Protein AF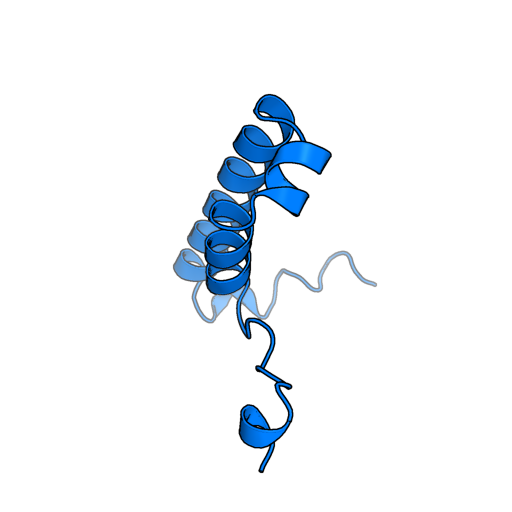-A0A535N6D2-F1 (afdb_monomer)

Structure (mmCIF, N/CA/C/O backbone):
data_AF-A0A535N6D2-F1
#
_entry.id   AF-A0A535N6D2-F1
#
loop_
_atom_site.group_PDB
_atom_site.id
_atom_site.type_symbol
_atom_site.label_atom_id
_atom_site.label_alt_id
_atom_site.label_comp_id
_atom_site.label_asym_id
_atom_site.label_entity_id
_atom_site.label_seq_id
_atom_site.pdbx_PDB_ins_code
_atom_site.Cartn_x
_atom_site.Cartn_y
_atom_site.Cartn_z
_atom_site.occupancy
_atom_site.B_iso_or_equiv
_atom_site.auth_seq_id
_atom_site.auth_comp_id
_atom_site.auth_asym_id
_atom_site.auth_atom_id
_atom_site.pdbx_PDB_model_num
ATOM 1 N N . GLU A 1 1 ? 13.856 -10.545 24.072 1.00 62.91 1 GLU A N 1
ATOM 2 C CA . GLU A 1 1 ? 13.793 -9.116 24.447 1.00 62.91 1 GLU A CA 1
ATOM 3 C C . GLU A 1 1 ? 12.741 -8.322 23.659 1.00 62.91 1 GLU A C 1
ATOM 5 O O . GLU A 1 1 ? 11.678 -8.116 24.215 1.00 62.91 1 GLU A O 1
ATOM 10 N N . ARG A 1 2 ? 12.895 -7.974 22.368 1.00 62.16 2 ARG A N 1
ATOM 11 C CA . ARG A 1 2 ? 11.911 -7.105 21.653 1.00 62.16 2 ARG A CA 1
ATOM 12 C C . ARG A 1 2 ? 10.487 -7.666 21.469 1.00 62.16 2 ARG A C 1
ATOM 14 O O . ARG A 1 2 ? 9.522 -6.955 21.712 1.00 62.16 2 ARG A O 1
ATOM 21 N N . ARG A 1 3 ? 10.333 -8.948 21.112 1.00 63.69 3 ARG A N 1
ATOM 22 C CA . ARG A 1 3 ? 8.995 -9.575 21.003 1.00 63.69 3 ARG A CA 1
ATOM 23 C C . ARG A 1 3 ? 8.260 -9.668 22.348 1.00 63.69 3 ARG A C 1
ATOM 25 O O . ARG A 1 3 ? 7.041 -9.704 22.360 1.00 63.69 3 ARG A O 1
ATOM 32 N N . LYS A 1 4 ? 8.988 -9.673 23.476 1.00 71.62 4 LYS A N 1
ATOM 33 C CA . LYS A 1 4 ? 8.395 -9.756 24.824 1.00 71.62 4 LYS A CA 1
ATOM 34 C C . LYS A 1 4 ? 7.674 -8.466 25.235 1.00 71.62 4 LYS A C 1
ATOM 36 O O . LYS A 1 4 ? 6.836 -8.518 26.121 1.00 71.62 4 LYS A O 1
ATOM 41 N N . ILE A 1 5 ? 7.990 -7.338 24.593 1.00 80.44 5 ILE A N 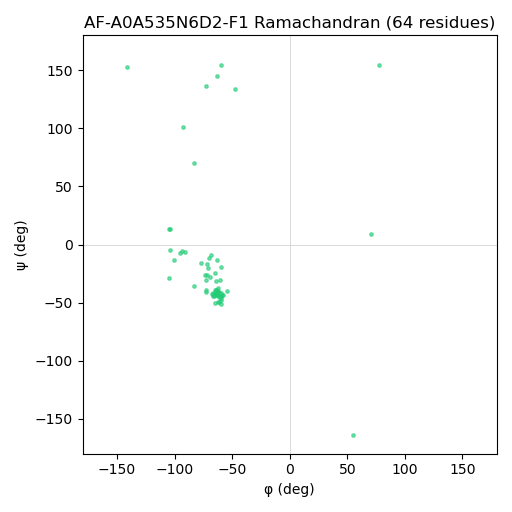1
ATOM 42 C CA . ILE A 1 5 ? 7.361 -6.031 24.847 1.00 80.44 5 ILE A CA 1
ATOM 43 C C . ILE A 1 5 ? 6.371 -5.627 23.741 1.00 80.44 5 ILE A C 1
ATOM 45 O O . ILE A 1 5 ? 6.017 -4.460 23.639 1.00 80.44 5 ILE A O 1
ATOM 49 N N . GLY A 1 6 ? 5.976 -6.560 22.864 1.00 73.81 6 GLY A N 1
ATOM 50 C CA . GLY A 1 6 ? 5.066 -6.270 21.746 1.00 73.81 6 GLY A CA 1
ATOM 51 C C . GLY A 1 6 ? 5.673 -5.415 20.625 1.00 73.81 6 GLY A C 1
ATOM 52 O O . GLY A 1 6 ? 4.966 -5.009 19.711 1.00 73.81 6 GLY A O 1
ATOM 53 N N . ALA A 1 7 ? 6.985 -5.157 20.654 1.00 77.81 7 ALA A N 1
ATOM 54 C CA . ALA A 1 7 ? 7.679 -4.403 19.613 1.00 77.81 7 ALA A CA 1
ATOM 55 C C . ALA A 1 7 ? 8.035 -5.321 18.436 1.00 77.81 7 ALA A C 1
ATOM 57 O O . ALA A 1 7 ? 9.200 -5.689 18.224 1.00 77.81 7 ALA A O 1
ATOM 58 N N . GLU A 1 8 ? 7.015 -5.743 17.692 1.00 84.19 8 GLU A N 1
ATOM 59 C CA . GLU A 1 8 ? 7.221 -6.448 16.434 1.00 84.19 8 GLU A CA 1
ATOM 60 C C . GLU A 1 8 ? 7.923 -5.555 15.413 1.00 84.19 8 GLU A C 1
ATOM 62 O O . GLU A 1 8 ? 7.733 -4.340 15.357 1.00 84.19 8 GLU A O 1
ATOM 67 N N . ARG A 1 9 ? 8.778 -6.165 14.589 1.00 86.00 9 ARG A N 1
ATOM 68 C CA . ARG A 1 9 ? 9.476 -5.422 13.545 1.00 86.00 9 ARG A CA 1
ATOM 69 C C . ARG A 1 9 ? 8.486 -5.068 12.440 1.00 86.00 9 ARG A C 1
ATOM 71 O O . ARG A 1 9 ? 7.720 -5.928 11.990 1.00 86.00 9 ARG A O 1
ATOM 78 N N . LEU A 1 10 ? 8.565 -3.825 11.977 1.00 90.94 10 LEU A N 1
ATOM 79 C CA . LEU A 1 10 ? 7.900 -3.410 10.751 1.00 90.94 10 LEU A CA 1
ATOM 80 C C . LEU A 1 10 ? 8.409 -4.231 9.550 1.00 90.94 10 LEU A C 1
ATOM 82 O O . LEU A 1 10 ? 9.539 -4.740 9.588 1.00 90.94 10 LEU A O 1
ATOM 86 N N . PRO A 1 11 ? 7.586 -4.364 8.496 1.00 93.25 11 PRO A N 1
ATOM 87 C CA . PRO A 1 11 ? 7.995 -4.937 7.220 1.00 93.25 11 PRO A CA 1
ATOM 88 C C . PRO A 1 11 ? 9.317 -4.351 6.721 1.00 93.25 11 PRO A C 1
ATOM 90 O O . PRO A 1 11 ? 9.512 -3.138 6.736 1.00 93.25 11 PRO A O 1
ATOM 93 N N . GLY A 1 12 ? 10.228 -5.215 6.273 1.00 92.69 12 GLY A N 1
ATOM 94 C CA . GLY A 1 12 ? 11.524 -4.787 5.728 1.00 92.69 12 GLY A CA 1
ATOM 95 C C . GLY A 1 12 ? 11.511 -4.562 4.216 1.00 92.69 12 GLY A C 1
ATOM 96 O O . GLY A 1 12 ? 12.516 -4.137 3.657 1.00 92.69 12 GLY A O 1
ATOM 97 N N . LYS A 1 13 ? 10.401 -4.900 3.553 1.00 92.31 13 LYS A N 1
ATOM 98 C CA . LYS A 1 13 ? 10.204 -4.814 2.104 1.00 92.31 13 LYS A CA 1
ATO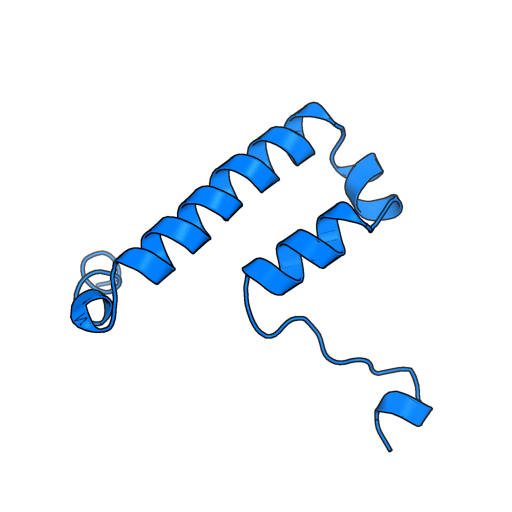M 99 C C . LYS A 1 13 ? 8.782 -4.356 1.805 1.00 92.31 13 LYS A C 1
ATOM 101 O O . LYS A 1 13 ? 7.871 -4.662 2.574 1.00 92.31 13 LYS A O 1
ATOM 106 N N . LEU A 1 14 ? 8.594 -3.703 0.659 1.00 93.69 14 LEU A N 1
ATOM 107 C CA . LEU A 1 14 ? 7.280 -3.237 0.213 1.00 93.69 14 LEU A CA 1
ATOM 108 C C . LEU A 1 14 ? 6.274 -4.393 0.096 1.00 93.69 14 LEU A C 1
ATOM 110 O O . LEU A 1 14 ? 5.179 -4.280 0.628 1.00 93.69 14 LEU A O 1
ATOM 114 N N . GLU A 1 15 ? 6.669 -5.537 -0.472 1.00 95.00 15 GLU A N 1
ATOM 115 C CA . GLU A 1 15 ? 5.796 -6.724 -0.590 1.00 95.00 15 GLU A CA 1
ATOM 116 C C . GLU A 1 15 ? 5.206 -7.168 0.763 1.00 95.00 15 GLU A C 1
ATOM 118 O O . GLU A 1 15 ? 4.024 -7.475 0.872 1.00 95.00 15 GLU A O 1
ATOM 123 N N . GLN A 1 16 ? 6.015 -7.119 1.826 1.00 95.38 16 GLN A N 1
ATOM 124 C CA . GLN A 1 16 ? 5.600 -7.502 3.175 1.00 95.38 16 GLN A CA 1
ATOM 125 C C . GLN A 1 16 ? 4.657 -6.459 3.786 1.00 95.38 16 GLN A C 1
ATOM 127 O O . GLN A 1 16 ? 3.811 -6.803 4.606 1.00 95.38 16 GLN A O 1
ATOM 132 N N . ALA A 1 17 ? 4.813 -5.184 3.420 1.00 96.56 17 ALA A N 1
ATOM 133 C CA . ALA A 1 17 ? 3.930 -4.115 3.867 1.00 96.56 17 ALA A CA 1
ATOM 134 C C . ALA A 1 17 ? 2.563 -4.188 3.179 1.00 96.56 17 ALA A C 1
ATOM 136 O O . ALA A 1 17 ? 1.551 -4.036 3.856 1.00 96.56 17 ALA A O 1
ATOM 137 N N . LEU A 1 18 ? 2.530 -4.480 1.875 1.00 96.75 18 LEU A N 1
ATOM 138 C CA . LEU A 1 18 ? 1.285 -4.655 1.123 1.00 96.75 18 LEU A CA 1
ATOM 139 C C . LEU A 1 18 ? 0.472 -5.843 1.647 1.00 96.75 18 LEU A C 1
ATOM 141 O O . LEU A 1 18 ? -0.743 -5.731 1.783 1.00 96.75 18 LEU A O 1
ATOM 145 N N . GLU A 1 19 ? 1.136 -6.945 2.006 1.00 95.88 19 GLU A N 1
ATOM 146 C CA . GLU A 1 19 ? 0.463 -8.101 2.609 1.00 95.88 19 GLU A CA 1
ATOM 147 C C . GLU A 1 19 ? -0.153 -7.759 3.972 1.00 95.88 19 GLU A C 1
ATOM 149 O O . GLU A 1 19 ? -1.307 -8.088 4.235 1.00 95.88 19 GLU A O 1
ATOM 154 N N . ARG A 1 20 ? 0.578 -7.027 4.828 1.00 96.31 20 ARG A N 1
ATOM 155 C CA . ARG A 1 20 ? 0.024 -6.569 6.112 1.00 96.31 20 ARG A CA 1
ATOM 156 C C . ARG A 1 20 ? -1.138 -5.598 5.926 1.00 96.31 20 ARG A C 1
ATOM 158 O O . ARG A 1 20 ? -2.124 -5.725 6.636 1.00 96.31 20 ARG A O 1
ATOM 165 N N . LEU A 1 21 ? -1.038 -4.671 4.972 1.00 96.50 21 LEU A N 1
ATOM 166 C CA . LEU A 1 21 ? -2.107 -3.720 4.664 1.00 96.50 21 LEU A CA 1
ATOM 167 C C . LEU A 1 21 ? -3.383 -4.434 4.202 1.00 96.50 21 LEU A C 1
ATOM 169 O O . LEU A 1 21 ? -4.469 -4.071 4.633 1.00 96.50 21 LEU A O 1
ATOM 173 N N . ARG A 1 22 ? -3.260 -5.478 3.371 1.00 94.62 22 ARG A N 1
ATOM 174 C CA . ARG A 1 22 ? -4.406 -6.264 2.887 1.00 94.62 22 ARG A CA 1
ATOM 175 C C . ARG A 1 22 ? -5.184 -6.940 4.023 1.00 94.62 22 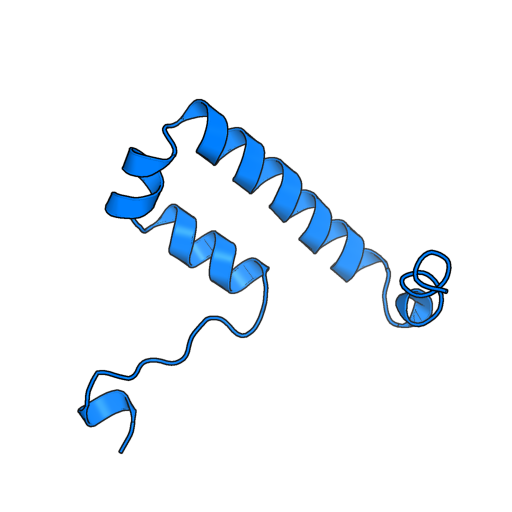ARG A C 1
ATOM 177 O O . ARG A 1 22 ? -6.385 -7.149 3.887 1.00 94.62 22 ARG A O 1
ATOM 184 N N . GLY A 1 23 ? -4.503 -7.294 5.113 1.00 94.44 23 GLY A N 1
ATOM 185 C CA . GLY A 1 23 ? -5.111 -7.908 6.295 1.00 94.44 23 GLY A CA 1
ATOM 186 C C . GLY A 1 23 ? -5.525 -6.924 7.394 1.00 94.44 23 GLY A C 1
ATOM 187 O O . GLY A 1 23 ? -6.115 -7.357 8.382 1.00 94.44 23 GLY A O 1
ATOM 188 N N . ASP A 1 24 ? -5.213 -5.632 7.264 1.00 96.88 24 ASP A N 1
ATOM 189 C CA . ASP A 1 24 ? -5.519 -4.627 8.284 1.00 96.88 24 ASP A CA 1
ATOM 190 C C . ASP A 1 24 ? -6.869 -3.969 7.997 1.00 96.88 24 ASP A C 1
ATOM 192 O O . ASP A 1 24 ? -6.990 -3.083 7.152 1.00 96.88 24 ASP A O 1
ATOM 196 N N . GLN A 1 25 ? -7.893 -4.416 8.721 1.00 96.81 25 GLN A N 1
ATOM 197 C CA . GLN A 1 25 ? -9.260 -3.937 8.541 1.00 96.81 25 GLN A CA 1
ATOM 198 C C . GLN A 1 25 ? -9.405 -2.437 8.832 1.00 96.81 25 GLN A C 1
ATOM 200 O O . GLN A 1 25 ? -10.126 -1.752 8.114 1.00 96.81 25 GLN A O 1
ATOM 205 N N . VAL A 1 26 ? -8.701 -1.905 9.837 1.00 98.12 26 VAL A N 1
ATOM 206 C CA . VAL A 1 26 ? -8.807 -0.486 10.213 1.00 98.12 26 VAL A CA 1
ATOM 207 C C . VAL A 1 26 ? -8.283 0.394 9.085 1.00 98.12 26 VAL A C 1
ATOM 209 O O . VAL A 1 26 ? -8.908 1.389 8.720 1.00 98.12 26 VAL A O 1
ATOM 212 N N . LEU A 1 27 ? -7.139 0.023 8.511 1.00 97.38 27 LEU A N 1
ATOM 213 C CA . LEU A 1 27 ? -6.559 0.762 7.395 1.00 97.38 27 LEU A CA 1
ATOM 214 C C . LEU A 1 27 ? -7.345 0.552 6.098 1.00 97.38 27 LEU A C 1
ATOM 216 O O . LEU A 1 27 ? -7.540 1.511 5.354 1.00 97.38 27 LEU A O 1
ATOM 220 N N . ALA A 1 28 ? -7.825 -0.667 5.843 1.00 96.75 28 ALA A N 1
ATOM 221 C CA . ALA A 1 28 ? -8.651 -0.968 4.680 1.00 96.75 28 ALA A CA 1
ATOM 222 C C . ALA A 1 28 ? -9.940 -0.133 4.669 1.00 96.75 28 ALA A C 1
AT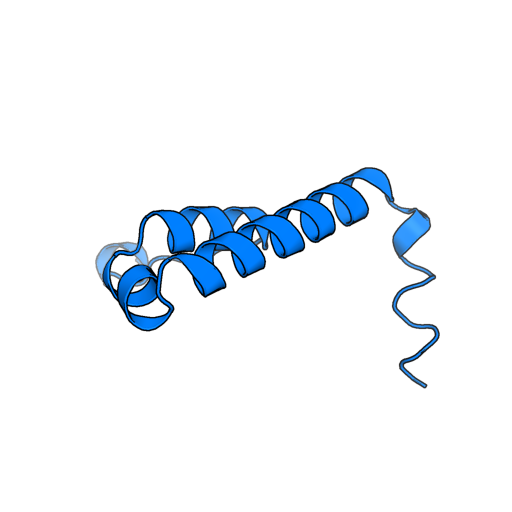OM 224 O O . ALA A 1 28 ? -10.242 0.519 3.671 1.00 96.75 28 ALA A O 1
ATOM 225 N N . GLU A 1 29 ? -10.651 -0.078 5.796 1.00 97.50 29 GLU A N 1
ATOM 226 C CA . GLU A 1 29 ? -11.867 0.726 5.948 1.00 97.50 29 GLU A CA 1
ATOM 227 C C . GLU A 1 29 ? -11.583 2.227 5.835 1.00 97.50 29 GLU A C 1
ATOM 229 O O . GLU A 1 29 ? -12.344 2.951 5.196 1.00 97.50 29 GLU A O 1
ATOM 234 N N . ALA A 1 30 ? -10.468 2.703 6.400 1.00 97.94 30 ALA A N 1
ATOM 235 C CA . ALA A 1 30 ? -10.080 4.109 6.307 1.00 97.94 30 ALA A CA 1
ATOM 236 C C . ALA A 1 30 ? -9.784 4.555 4.865 1.00 97.94 30 ALA A C 1
ATOM 238 O O . ALA A 1 30 ? -9.997 5.719 4.525 1.00 97.94 30 ALA A O 1
ATOM 239 N N . MET A 1 31 ? -9.280 3.648 4.024 1.00 97.44 31 MET A N 1
ATOM 240 C CA . MET A 1 31 ? -9.011 3.917 2.610 1.00 97.44 31 MET A CA 1
ATOM 241 C C . MET A 1 31 ? -10.258 3.753 1.734 1.00 97.44 31 MET A C 1
ATOM 243 O O . MET A 1 31 ? -10.418 4.494 0.764 1.00 97.44 31 MET A O 1
ATOM 247 N N . GLY A 1 32 ? -11.122 2.792 2.065 1.00 97.56 32 GLY A N 1
ATOM 248 C CA . GLY A 1 32 ? -12.222 2.350 1.214 1.00 97.56 32 GLY A CA 1
ATOM 249 C C . GLY A 1 32 ? -11.764 1.432 0.073 1.00 97.56 32 GLY A C 1
ATOM 250 O O . GLY A 1 32 ? -10.618 1.483 -0.383 1.00 97.56 32 GLY A O 1
ATOM 251 N N . ASP A 1 33 ? -12.686 0.593 -0.406 1.00 94.75 33 ASP A N 1
ATOM 252 C CA . ASP A 1 33 ? -12.390 -0.518 -1.323 1.00 94.75 33 ASP A CA 1
ATOM 253 C C . ASP A 1 33 ? -11.748 -0.078 -2.646 1.00 94.75 33 ASP A C 1
ATOM 255 O O . ASP A 1 33 ? -10.801 -0.707 -3.122 1.00 94.75 33 ASP A O 1
ATOM 259 N N . GLU A 1 34 ? -12.236 1.015 -3.239 1.00 97.12 34 GLU A N 1
ATOM 260 C CA . GLU A 1 34 ? -11.754 1.507 -4.534 1.00 97.12 34 GLU A CA 1
ATOM 261 C C . GLU A 1 34 ? -10.293 1.970 -4.454 1.00 97.12 34 GLU A C 1
ATOM 263 O O . GLU A 1 34 ? -9.445 1.529 -5.238 1.00 97.12 34 GLU A O 1
ATOM 268 N N . LEU A 1 35 ? -9.978 2.816 -3.468 1.00 97.50 35 LEU A N 1
ATOM 269 C CA . LEU A 1 35 ? -8.626 3.332 -3.275 1.00 97.50 35 LEU A CA 1
ATOM 270 C C . LEU A 1 35 ? -7.668 2.221 -2.844 1.00 97.50 35 LEU A C 1
ATOM 272 O O . LEU A 1 35 ? -6.548 2.155 -3.352 1.00 97.50 35 LEU A O 1
ATOM 276 N N . LEU A 1 36 ? -8.096 1.340 -1.936 1.00 97.69 36 LEU A N 1
ATOM 277 C CA . LEU A 1 36 ? -7.291 0.204 -1.497 1.00 97.69 36 LEU A CA 1
ATOM 278 C C . LEU A 1 36 ? -6.952 -0.717 -2.675 1.00 97.69 36 LEU A C 1
ATOM 280 O O . LEU A 1 36 ? -5.789 -1.085 -2.853 1.00 97.69 36 LEU A O 1
ATOM 284 N N . GLY A 1 37 ? -7.942 -1.047 -3.507 1.00 97.69 37 GLY A N 1
ATOM 285 C CA . GLY A 1 37 ? -7.757 -1.884 -4.689 1.00 97.69 37 GLY A CA 1
ATOM 286 C C . GLY A 1 37 ? -6.766 -1.276 -5.680 1.00 97.69 37 GLY A C 1
ATOM 287 O O . GLY A 1 37 ? -5.794 -1.933 -6.064 1.00 97.69 37 GLY A O 1
ATOM 288 N N . ALA A 1 38 ? -6.964 -0.005 -6.041 1.00 98.00 38 ALA A N 1
ATOM 289 C CA . ALA A 1 38 ? -6.073 0.706 -6.955 1.00 98.00 38 ALA A CA 1
ATOM 290 C C . ALA A 1 38 ? -4.645 0.815 -6.397 1.00 98.00 38 ALA A C 1
ATOM 292 O O . ALA A 1 38 ? -3.674 0.541 -7.105 1.00 98.00 38 ALA A O 1
ATOM 293 N N . TYR A 1 39 ? -4.506 1.155 -5.114 1.00 97.56 39 TYR A N 1
ATOM 294 C CA . TYR A 1 39 ? -3.211 1.276 -4.451 1.00 97.56 39 TYR A CA 1
ATOM 295 C C . TYR A 1 39 ? -2.445 -0.052 -4.446 1.00 97.56 39 TYR A C 1
ATOM 297 O O . TYR A 1 39 ? -1.280 -0.094 -4.848 1.00 97.56 39 TYR A O 1
ATOM 305 N N . LEU A 1 40 ? -3.097 -1.145 -4.032 1.00 97.25 40 LEU A N 1
ATOM 306 C CA . LEU A 1 40 ? -2.478 -2.470 -3.992 1.00 97.25 40 LEU A CA 1
ATOM 307 C C . LEU A 1 40 ? -2.064 -2.940 -5.391 1.00 97.25 40 LEU A C 1
ATOM 309 O O . LEU A 1 40 ? -0.974 -3.487 -5.536 1.00 97.25 40 LEU A O 1
ATOM 313 N N . ALA A 1 41 ? -2.891 -2.701 -6.413 1.00 97.12 41 ALA A N 1
ATOM 314 C CA . ALA A 1 41 ? -2.575 -3.073 -7.791 1.00 97.12 41 ALA A CA 1
ATOM 315 C C . ALA A 1 41 ? -1.331 -2.338 -8.311 1.00 97.12 41 ALA A C 1
ATOM 317 O O . ALA A 1 41 ? -0.398 -2.973 -8.799 1.00 97.12 41 ALA A O 1
ATOM 318 N N . VAL A 1 42 ? -1.274 -1.012 -8.142 1.00 97.06 42 VAL A N 1
ATOM 319 C CA . VAL A 1 42 ? -0.120 -0.205 -8.572 1.00 97.06 42 VAL A CA 1
ATOM 320 C C . VAL A 1 42 ? 1.149 -0.628 -7.831 1.00 97.06 42 VAL A C 1
ATOM 322 O O . VAL A 1 42 ? 2.189 -0.836 -8.449 1.00 97.06 42 VAL A O 1
ATOM 325 N N . LYS A 1 43 ? 1.081 -0.817 -6.508 1.00 96.62 43 LYS A N 1
ATOM 326 C CA . LYS A 1 43 ? 2.265 -1.188 -5.720 1.00 96.62 43 LYS A CA 1
ATOM 327 C C . LYS A 1 43 ? 2.733 -2.618 -5.940 1.00 96.62 43 LYS A C 1
ATOM 329 O O . LYS A 1 43 ? 3.925 -2.881 -5.803 1.00 96.62 43 LYS A O 1
ATOM 334 N N . GLN A 1 44 ? 1.841 -3.520 -6.328 1.00 94.75 44 GLN A N 1
ATOM 335 C CA . GLN A 1 44 ? 2.232 -4.855 -6.759 1.00 94.75 44 GLN A CA 1
ATOM 336 C C . GLN A 1 44 ? 3.036 -4.802 -8.070 1.00 94.75 44 GLN A C 1
ATOM 338 O O . GLN A 1 44 ? 4.079 -5.449 -8.163 1.00 94.75 44 GLN A O 1
ATOM 343 N N . LEU A 1 45 ? 2.625 -3.962 -9.028 1.00 94.44 45 LEU A N 1
ATOM 344 C CA . LEU A 1 45 ? 3.387 -3.731 -10.260 1.00 94.44 45 LEU A CA 1
ATOM 345 C C . LEU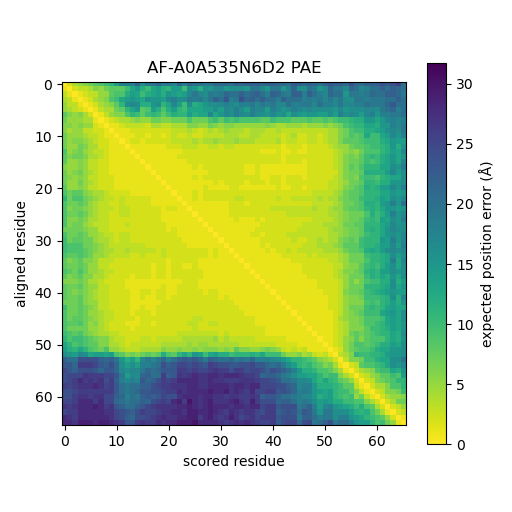 A 1 45 ? 4.764 -3.113 -9.979 1.00 94.44 45 LEU A C 1
ATOM 347 O O . LEU A 1 45 ? 5.748 -3.550 -10.569 1.00 94.44 45 LEU A O 1
ATOM 351 N N . ASP A 1 46 ? 4.864 -2.163 -9.041 1.00 92.06 46 ASP A N 1
ATOM 352 C CA . ASP A 1 46 ? 6.156 -1.591 -8.620 1.00 92.06 46 ASP A CA 1
ATOM 353 C C . ASP A 1 46 ? 7.102 -2.681 -8.078 1.00 92.06 46 ASP A C 1
ATOM 355 O O . ASP A 1 46 ? 8.289 -2.715 -8.409 1.00 92.06 46 ASP A O 1
ATOM 359 N N . VAL A 1 47 ? 6.580 -3.603 -7.258 1.00 92.25 47 VAL A N 1
ATOM 360 C CA . VAL A 1 47 ? 7.354 -4.731 -6.714 1.00 92.25 47 VAL A CA 1
ATOM 361 C C . VAL A 1 47 ? 7.832 -5.661 -7.828 1.00 92.25 47 VAL A C 1
ATOM 363 O O . VAL A 1 47 ? 8.980 -6.105 -7.802 1.00 92.25 47 VAL A O 1
ATOM 366 N N . GLU A 1 48 ? 6.971 -5.973 -8.791 1.00 91.31 48 GLU A N 1
ATOM 367 C CA . GLU A 1 48 ? 7.307 -6.833 -9.927 1.00 91.31 48 GLU A CA 1
ATOM 368 C C . GLU A 1 48 ? 8.346 -6.185 -10.840 1.00 91.31 48 GLU A C 1
ATOM 370 O O . GLU A 1 48 ? 9.336 -6.831 -11.185 1.00 91.31 48 GLU A O 1
ATOM 375 N N . ALA A 1 49 ? 8.183 -4.898 -11.153 1.00 88.00 49 ALA A N 1
ATOM 376 C CA . ALA A 1 49 ? 9.139 -4.127 -11.937 1.00 88.00 49 ALA A CA 1
ATOM 377 C C . ALA A 1 49 ? 10.513 -4.077 -11.255 1.00 88.00 49 ALA A C 1
ATOM 379 O O . ALA A 1 49 ? 11.530 -4.314 -11.905 1.00 88.00 49 ALA A O 1
ATOM 380 N N . PHE A 1 50 ? 10.550 -3.843 -9.938 1.00 84.69 50 PHE A N 1
ATOM 381 C CA . PHE A 1 50 ? 11.794 -3.837 -9.169 1.00 84.69 50 PHE A CA 1
ATOM 382 C C . PHE A 1 50 ? 12.464 -5.219 -9.141 1.00 84.69 50 PHE A C 1
ATOM 384 O O . PHE A 1 50 ? 13.673 -5.324 -9.325 1.00 84.69 50 PHE A O 1
ATOM 391 N N . LYS A 1 51 ? 11.691 -6.300 -8.958 1.00 85.62 51 LYS A N 1
ATOM 392 C CA . LYS A 1 51 ? 12.218 -7.677 -8.997 1.00 85.62 51 LYS A CA 1
ATOM 393 C C . LYS A 1 51 ? 12.771 -8.047 -10.374 1.00 85.62 51 LYS A C 1
ATOM 395 O O . LYS A 1 51 ? 13.781 -8.739 -10.446 1.00 85.62 51 LYS A O 1
ATOM 400 N N . ALA A 1 52 ? 12.106 -7.612 -11.442 1.00 82.50 52 ALA A N 1
ATOM 401 C CA . ALA A 1 52 ? 12.510 -7.890 -12.817 1.00 82.50 52 ALA A CA 1
ATOM 402 C C . ALA A 1 52 ? 13.740 -7.080 -13.255 1.00 82.50 52 ALA A C 1
ATOM 404 O O . ALA A 1 52 ? 14.473 -7.529 -14.131 1.00 82.50 52 ALA A O 1
ATOM 405 N N . ALA A 1 53 ? 13.971 -5.908 -12.656 1.00 74.12 53 ALA A N 1
ATOM 406 C CA . ALA A 1 53 ? 15.072 -5.024 -13.024 1.00 74.12 53 ALA A CA 1
ATOM 407 C C . ALA A 1 53 ? 16.465 -5.528 -12.596 1.00 74.12 53 ALA A C 1
ATOM 409 O O . ALA A 1 53 ? 17.450 -5.054 -13.151 1.00 74.12 53 ALA A O 1
ATOM 410 N N . GLY A 1 54 ? 16.564 -6.489 -11.667 1.00 65.50 54 GLY A N 1
ATOM 411 C CA . GLY A 1 54 ? 17.851 -7.041 -11.216 1.00 65.50 54 GLY A CA 1
ATOM 412 C C . GLY A 1 54 ? 18.845 -5.983 -10.700 1.00 65.50 54 GLY A C 1
ATOM 413 O O . GLY A 1 54 ? 18.472 -4.843 -10.419 1.00 65.50 54 GLY A O 1
ATOM 414 N N . ASP A 1 55 ? 20.123 -6.358 -10.586 1.00 56.78 55 ASP A N 1
ATOM 415 C CA . ASP A 1 55 ? 21.220 -5.471 -10.145 1.00 56.78 55 ASP A CA 1
ATOM 416 C C . ASP A 1 55 ? 21.462 -4.278 -11.104 1.00 56.78 55 ASP A C 1
ATOM 418 O O . ASP A 1 55 ? 22.086 -3.287 -10.727 1.00 56.78 55 ASP A O 1
ATOM 422 N N . ASP A 1 56 ? 20.898 -4.307 -12.319 1.00 54.91 56 ASP A N 1
ATOM 423 C CA . ASP A 1 56 ? 20.989 -3.224 -13.313 1.00 54.91 56 ASP A CA 1
ATOM 424 C C . ASP A 1 56 ? 20.212 -1.953 -12.899 1.00 54.91 56 ASP A C 1
ATOM 426 O O . ASP A 1 56 ? 20.335 -0.891 -13.521 1.00 54.91 56 ASP A O 1
ATOM 430 N N . PHE A 1 57 ? 19.410 -2.028 -11.831 1.00 54.28 57 PHE A N 1
ATOM 431 C CA . PHE A 1 57 ? 18.616 -0.913 -11.318 1.00 54.28 57 PHE A CA 1
ATOM 432 C C . PHE A 1 57 ? 19.427 0.126 -10.519 1.00 54.28 57 PHE A C 1
ATOM 434 O O . PHE A 1 57 ? 18.945 1.250 -10.347 1.00 54.28 57 PHE A O 1
ATOM 441 N N . GLU A 1 58 ? 20.658 -0.184 -10.081 1.00 51.19 58 GLU A N 1
ATOM 442 C CA . GLU A 1 58 ? 21.473 0.732 -9.255 1.00 51.19 58 GLU A CA 1
ATOM 443 C C . GLU A 1 58 ? 21.768 2.089 -9.929 1.00 51.19 58 GLU A C 1
ATOM 445 O O . GLU A 1 58 ? 22.037 3.073 -9.240 1.00 51.19 58 GLU A O 1
ATOM 450 N N . PHE A 1 59 ? 21.639 2.202 -11.257 1.00 51.94 59 PHE A N 1
ATOM 451 C CA . PHE A 1 59 ? 22.006 3.425 -11.981 1.00 51.94 59 PHE A CA 1
ATOM 452 C C . PHE A 1 59 ? 20.851 4.353 -12.377 1.00 51.94 59 PHE A C 1
ATOM 454 O O . PHE A 1 59 ? 21.108 5.500 -12.746 1.00 51.94 59 PHE A O 1
ATOM 461 N N . ARG A 1 60 ? 19.583 3.922 -12.316 1.00 53.41 60 ARG A N 1
ATOM 462 C CA . ARG A 1 60 ? 18.490 4.678 -12.967 1.00 53.41 60 ARG A CA 1
ATOM 463 C C . ARG A 1 60 ? 17.593 5.480 -12.018 1.00 53.41 60 ARG A C 1
ATOM 465 O O . ARG A 1 60 ? 17.119 6.542 -12.409 1.00 53.41 60 ARG A O 1
ATOM 472 N N . GLU A 1 61 ? 17.422 5.046 -10.769 1.00 53.31 61 GLU A N 1
ATOM 473 C CA . GLU A 1 61 ? 16.627 5.775 -9.753 1.00 53.31 61 GLU A CA 1
ATOM 474 C C . GLU A 1 61 ? 17.279 7.077 -9.258 1.00 53.31 61 GLU A C 1
ATOM 476 O O . GLU A 1 61 ? 16.627 7.896 -8.612 1.00 53.31 61 GLU A O 1
ATOM 481 N N . HIS A 1 62 ? 18.556 7.315 -9.577 1.00 52.88 62 HIS A N 1
ATOM 482 C CA . HIS A 1 62 ? 19.259 8.539 -9.181 1.00 52.88 62 HIS A CA 1
ATOM 483 C C . HIS A 1 62 ? 19.267 9.645 -10.246 1.00 52.88 62 HIS A C 1
ATOM 485 O O . HIS A 1 62 ? 19.665 10.763 -9.928 1.00 52.88 62 HIS A O 1
ATOM 491 N N . ILE A 1 63 ? 18.792 9.394 -11.472 1.00 52.19 63 ILE A N 1
ATOM 492 C CA . ILE A 1 63 ? 18.910 10.370 -12.575 1.00 52.19 63 ILE A CA 1
ATOM 493 C C . ILE A 1 63 ? 18.027 11.611 -12.380 1.00 52.19 63 ILE A C 1
ATOM 495 O O . ILE A 1 63 ? 18.396 12.685 -12.836 1.00 52.19 63 ILE A O 1
ATOM 499 N N . TYR A 1 64 ? 16.896 11.513 -11.676 1.00 47.91 64 TYR A N 1
ATOM 500 C CA . TYR A 1 64 ? 16.007 12.668 -11.465 1.00 47.91 64 TYR A CA 1
ATOM 501 C C . TYR A 1 64 ? 16.100 13.287 -10.069 1.00 47.91 64 TYR A C 1
ATOM 503 O O . TYR A 1 64 ? 15.236 14.083 -9.700 1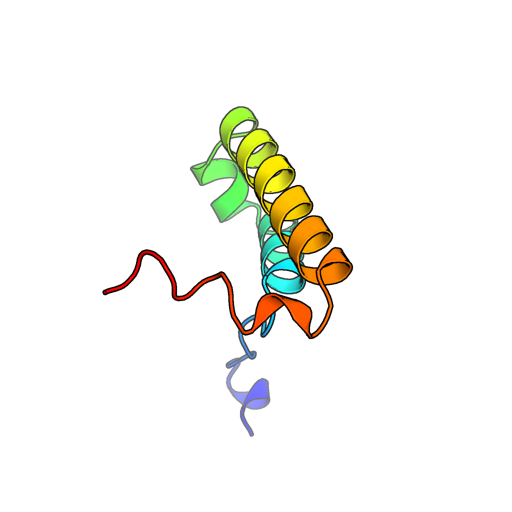.00 47.91 64 TYR A O 1
ATOM 511 N N . LYS A 1 65 ? 17.122 12.931 -9.276 1.00 47.16 65 LYS A N 1
ATOM 512 C CA . LYS A 1 65 ? 17.278 13.474 -7.919 1.00 47.16 65 LYS A CA 1
ATOM 513 C C . LYS A 1 65 ? 18.357 14.550 -7.759 1.00 47.16 65 LYS A C 1
ATOM 515 O O . LYS A 1 65 ? 18.393 15.125 -6.674 1.00 47.16 65 LYS A O 1
ATOM 520 N N . TYR A 1 66 ? 19.143 14.872 -8.795 1.00 41.75 66 TYR A N 1
ATOM 521 C CA . TYR A 1 66 ? 20.061 16.024 -8.825 1.00 41.75 66 TYR A CA 1
ATOM 522 C C . TYR A 1 66 ? 20.222 16.599 -10.231 1.00 41.75 66 TYR A C 1
ATOM 524 O O . TYR A 1 66 ? 20.497 15.802 -11.153 1.00 41.75 66 TYR A O 1
#

Secondary structure (DSSP, 8-state):
-GGGGT-PPPPSSHHHHHHHHHH-HHHHHHH-HHHHHHHHHHHHHHHHHHHHHGGGGGGTTTTT--

Mean predicted aligned error: 8.55 Å

Sequence (66 aa):
ERRKIGAERLPGKLEQALERLRGDQVLAEAMGDELLGAYLAVKQLDVEAFKAAGDDFEFREHIYKY

Radius of gyration: 15.79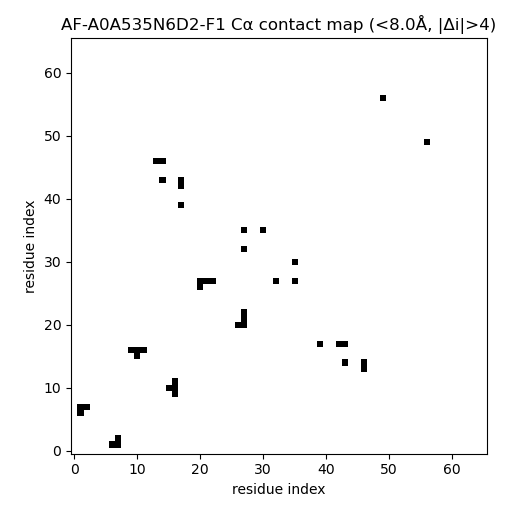 Å; Cα contacts (8 Å, |Δi|>4): 21; chains: 1; bounding box: 34×26×38 Å

Solvent-accessible surface area (backbone atoms only — not comparable to full-atom values): 4135 Å² total; per-residue (Å²): 114,56,70,80,72,72,55,67,81,75,65,93,44,71,72,54,42,52,56,51,49,76,71,32,62,72,61,40,63,75,55,31,72,68,55,44,52,55,51,52,53,54,53,50,50,52,52,50,52,56,64,72,46,52,84,75,47,81,71,62,82,59,64,86,76,114

Foldseek 3Di:
DCVVVVNDDDDPDLVSVLVVCVVDPVNCVVCDDVRNVVVSVVSVVVVVVVVVCPPVPPPDVCPPVD

Nearest PDB structures (foldseek):
  4lnn-assembly1_E  TM=7.968E-01  e=2.116E-01  Bacillus subtilis
  8tfk-assembly1_C  TM=7.677E-01  e=2.255E-01  Methanosarcina mazei Go1
  7tdp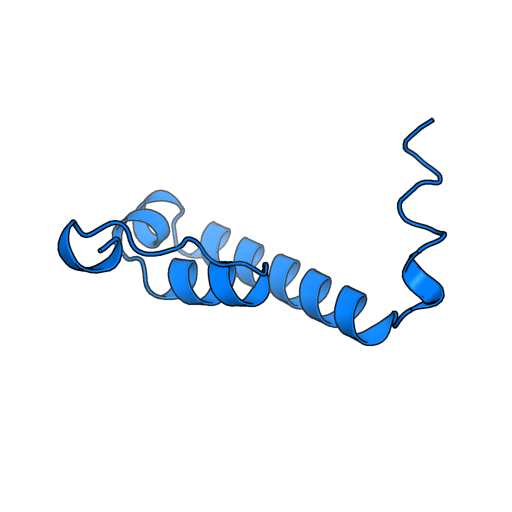-assembly1_C  TM=7.914E-01  e=3.754E-01  Paenibacillus polymyxa
  7tfa-assembly1_B  TM=8.021E-01  e=5.163E-01  Paenibacillus polymyxa
  7vw5-assembly1_A  TM=4.230E-01  e=6.604E+00  Sindbis virus

pLDDT: mean 83.25, std 17.62, range [41.75, 98.12]